Protein AF-A0A7N8XXY4-F1 (afdb_monomer)

InterPro domains:
  IPR023340 UMA domain [PS51497] (99-148)
  IPR023341 MABP domain [PS51498] (1-53)
  IPR040297 Multivesicular body subunit 12B [PTHR31547] (1-148)

Mean predicted aligned error: 22.04 Å

Nearest PDB structures (foldseek):
  3tow-assembly1_A  TM=8.537E-01  e=1.590E-02  Homo sapiens

pLDDT: mean 70.75, std 20.11, range [32.53, 95.62]

Sequence (149 aa):
MRKKRLCVKISSRVAAETAVYDIQIIAKSKYQLVNYTSIGDINNMGLWYRKGDLPQHLLSQKTYSGAKADMPSNTASRKTTCRPDYEQHSSGSHTMTALDDVPFVISEKFYNSPKEMQQVNLMGITIKSLAEIEEEFHYNFSTERSISM

Solvent-accessible surface area (backbone atoms only — not comparable to full-atom values): 10875 Å² total; per-residue (Å²): 134,88,89,82,82,91,83,85,88,86,75,58,76,93,78,42,63,58,45,78,80,46,75,48,80,39,56,68,88,65,83,77,70,85,82,51,47,80,78,48,74,58,95,77,23,35,35,34,36,27,69,47,76,47,90,73,86,75,75,78,77,77,76,81,76,88,73,92,76,91,79,88,86,84,83,89,86,86,80,89,81,77,83,78,82,75,79,76,82,71,88,64,98,68,86,80,56,101,56,83,85,59,91,79,78,84,60,76,90,66,69,63,70,80,70,74,73,78,83,73,82,56,91,85,69,78,89,74,53,72,67,58,50,34,65,76,65,64,61,65,70,60,76,66,56,67,77,71,125

Secondary structure (DSSP, 8-state):
-PPP--------GGG-SEEEEEEEEEEGGG---TT-EEEEEETTEEEEEEEEE--------------------------------------S-----TTTT------GGG-S----------TT-----HHHHHHHHT--THHHHTT--

Organism: NCBI:txid205130

Radius of gyration: 30.09 Å; Cα contacts (8 Å, |Δi|>4): 76; chains: 1; bounding box: 58×59×81 Å

Foldseek 3Di:
DDDDDDDDDDDDLQPDQKDWDDKDKAAPVDPDDDQWDWPQDDPNITIIIHMDGDPHPPPPPPPPPDDDDDDDDDDDDDDDDDDPPPPPPPPDDDDDDPCPPPDDDDDPVPPPPPPPPPPDPPVPDDDDDPVRVCVVVVDDCVVVVVVPD

Structure (mmCIF, N/CA/C/O backbone):
data_AF-A0A7N8XXY4-F1
#
_entry.id   AF-A0A7N8XXY4-F1
#
loop_
_atom_site.group_PDB
_atom_site.id
_atom_site.type_symbol
_atom_site.label_atom_id
_atom_site.label_alt_id
_atom_site.label_comp_id
_atom_site.label_asym_id
_atom_site.label_entity_id
_atom_site.label_seq_id
_atom_site.pdbx_PDB_ins_code
_atom_site.Cartn_x
_atom_site.Cartn_y
_atom_site.Cartn_z
_atom_site.occupancy
_atom_site.B_iso_or_equiv
_atom_site.auth_seq_id
_atom_site.auth_comp_id
_atom_site.auth_asym_id
_atom_site.auth_atom_id
_atom_site.pdbx_PDB_model_num
ATOM 1 N N . MET A 1 1 ? 0.444 -2.893 31.752 1.00 67.81 1 MET A N 1
ATOM 2 C CA . MET A 1 1 ? 0.370 -3.003 30.274 1.00 67.81 1 MET A CA 1
ATOM 3 C C . MET A 1 1 ? 1.718 -2.606 29.681 1.00 67.81 1 MET A C 1
ATOM 5 O O 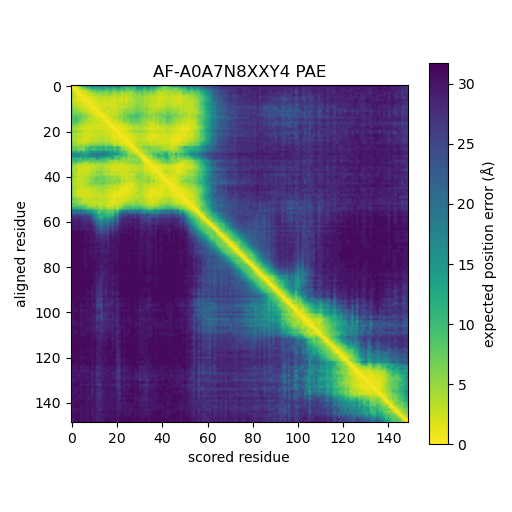. MET A 1 1 ? 2.156 -1.489 29.930 1.00 67.81 1 MET A O 1
ATOM 9 N N . ARG A 1 2 ? 2.408 -3.492 28.950 1.00 79.56 2 ARG A N 1
ATOM 10 C CA . ARG A 1 2 ? 3.648 -3.117 28.242 1.00 79.56 2 ARG A CA 1
ATOM 11 C C . ARG A 1 2 ? 3.274 -2.425 26.930 1.00 79.56 2 ARG A C 1
ATOM 13 O O . ARG A 1 2 ? 2.546 -3.005 26.130 1.00 79.56 2 ARG A O 1
ATOM 20 N N . LYS A 1 3 ? 3.742 -1.192 26.719 1.00 86.38 3 LYS A N 1
ATOM 21 C CA . LYS A 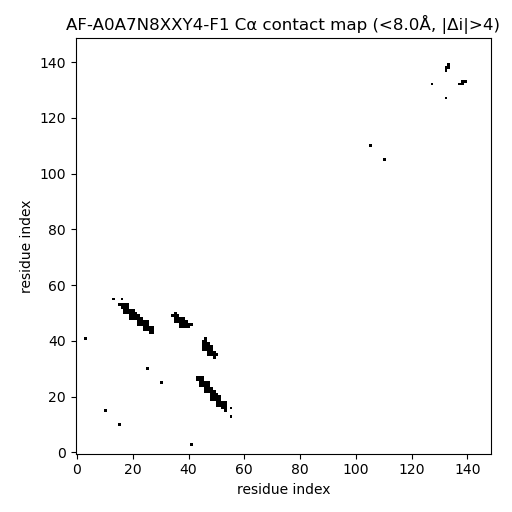1 3 ? 3.533 -0.472 25.455 1.00 86.38 3 LYS A CA 1
ATOM 22 C C . LYS A 1 3 ? 4.404 -1.119 24.373 1.00 86.38 3 LYS A C 1
ATOM 24 O O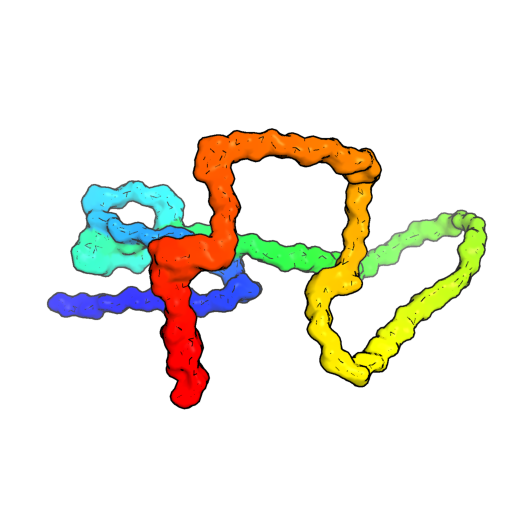 . LYS A 1 3 ? 5.612 -1.237 24.555 1.00 86.38 3 LYS A O 1
ATOM 29 N N . LYS A 1 4 ? 3.788 -1.550 23.272 1.00 88.50 4 LYS A N 1
ATOM 30 C CA . LYS A 1 4 ? 4.473 -2.043 22.068 1.00 88.50 4 LYS A CA 1
ATOM 31 C C . LYS A 1 4 ? 4.546 -0.912 21.034 1.00 88.50 4 LYS A C 1
ATOM 33 O O . LYS A 1 4 ? 3.698 -0.022 21.042 1.00 88.50 4 LYS A O 1
ATOM 38 N N . ARG A 1 5 ? 5.547 -0.945 20.154 1.00 90.25 5 ARG A N 1
ATOM 39 C CA . ARG A 1 5 ? 5.689 -0.027 19.012 1.00 90.25 5 ARG A CA 1
ATOM 40 C C . ARG A 1 5 ? 5.746 -0.844 17.727 1.00 90.25 5 ARG A C 1
ATOM 42 O O . ARG A 1 5 ? 6.388 -1.891 17.714 1.00 90.25 5 ARG A O 1
ATOM 49 N N . LEU A 1 6 ? 5.081 -0.369 16.677 1.00 91.75 6 LEU A N 1
ATOM 50 C CA . LEU A 1 6 ? 5.242 -0.905 15.329 1.00 91.75 6 LEU A CA 1
ATOM 51 C C . LEU A 1 6 ? 6.401 -0.166 14.661 1.00 91.75 6 LEU A C 1
ATOM 53 O O . LEU A 1 6 ? 6.398 1.063 14.612 1.00 91.75 6 LEU A O 1
ATOM 57 N N . CYS A 1 7 ? 7.382 -0.914 14.168 1.00 93.25 7 CYS A N 1
ATOM 58 C CA . CYS A 1 7 ? 8.524 -0.365 13.449 1.00 93.25 7 CYS A CA 1
ATOM 59 C C . CYS A 1 7 ? 8.416 -0.734 11.970 1.00 93.25 7 CYS A C 1
ATOM 61 O O . CYS A 1 7 ? 8.028 -1.853 11.637 1.00 93.25 7 CYS A O 1
ATOM 63 N N . VAL A 1 8 ? 8.792 0.196 11.096 1.00 94.50 8 VAL A N 1
ATOM 64 C CA . VAL A 1 8 ? 8.808 -0.001 9.644 1.00 94.50 8 VAL A CA 1
ATOM 65 C C . VAL A 1 8 ? 10.235 0.114 9.122 1.00 94.50 8 VAL A C 1
ATOM 67 O O . VAL A 1 8 ? 11.020 0.922 9.617 1.00 94.50 8 VAL A O 1
ATOM 70 N N . LYS A 1 9 ? 10.573 -0.701 8.121 1.00 93.38 9 LYS A N 1
ATOM 71 C CA . LYS A 1 9 ? 11.838 -0.613 7.387 1.00 93.38 9 LYS A CA 1
ATOM 72 C C . LYS A 1 9 ? 11.534 -0.151 5.968 1.00 93.38 9 LYS A C 1
ATOM 74 O O . LYS A 1 9 ? 10.839 -0.848 5.237 1.00 93.38 9 LYS A O 1
ATOM 79 N N . ILE A 1 10 ? 12.071 1.005 5.593 1.00 94.06 10 ILE A N 1
ATOM 80 C CA . ILE A 1 10 ? 11.993 1.530 4.227 1.00 94.06 10 ILE A CA 1
ATOM 81 C C . ILE A 1 10 ? 13.277 1.132 3.494 1.00 94.06 10 ILE A C 1
ATOM 83 O O . ILE A 1 10 ? 14.355 1.064 4.085 1.00 94.06 10 ILE A O 1
ATOM 87 N N . SER A 1 11 ? 13.172 0.801 2.214 1.00 92.06 11 SER A N 1
ATOM 88 C CA . SER A 1 11 ? 14.313 0.473 1.356 1.00 92.06 11 SER A CA 1
ATOM 89 C C . SER A 1 11 ? 14.070 1.046 -0.038 1.00 92.06 11 SER A C 1
ATOM 91 O O . SER A 1 11 ? 12.920 1.195 -0.448 1.00 92.06 11 SER A O 1
ATOM 93 N N . SER A 1 12 ? 15.141 1.410 -0.749 1.00 90.81 12 SER A N 1
ATOM 94 C CA . SER A 1 12 ? 15.031 1.911 -2.125 1.00 90.81 12 SER A CA 1
ATOM 95 C C . SER A 1 12 ? 14.421 0.847 -3.036 1.00 90.81 12 SER A C 1
ATOM 97 O O . SER A 1 12 ? 14.749 -0.334 -2.912 1.00 90.81 12 SER A O 1
ATOM 99 N N . ARG A 1 13 ? 13.589 1.271 -3.995 1.00 85.50 13 ARG A N 1
ATOM 100 C CA . ARG A 1 13 ? 12.933 0.373 -4.958 1.00 85.50 13 ARG A CA 1
ATOM 101 C C . ARG A 1 13 ? 13.930 -0.457 -5.764 1.00 85.50 13 ARG A C 1
ATOM 103 O O . ARG A 1 13 ? 13.652 -1.606 -6.064 1.00 85.50 13 ARG A O 1
ATOM 110 N N . VAL A 1 14 ? 15.087 0.114 -6.096 1.00 85.75 14 VAL A N 1
ATOM 111 C CA . VAL A 1 14 ? 16.115 -0.562 -6.907 1.00 85.75 14 VAL A CA 1
ATOM 112 C C . VAL A 1 14 ? 16.806 -1.689 -6.126 1.00 85.75 14 VAL A C 1
ATOM 114 O O . VAL A 1 14 ? 17.306 -2.636 -6.721 1.00 85.75 14 VAL A O 1
ATOM 117 N N . ALA A 1 15 ? 16.810 -1.608 -4.793 1.00 87.00 15 ALA A N 1
ATOM 118 C CA . ALA A 1 15 ? 17.490 -2.552 -3.907 1.00 87.00 15 ALA A CA 1
ATOM 119 C C . ALA A 1 15 ? 16.552 -3.601 -3.280 1.00 87.00 15 ALA A C 1
ATOM 121 O O . ALA A 1 15 ? 17.022 -4.502 -2.588 1.00 87.00 15 ALA A O 1
ATOM 122 N N . ALA A 1 16 ? 15.236 -3.469 -3.460 1.00 89.38 16 ALA A N 1
ATOM 123 C CA . ALA A 1 16 ? 14.245 -4.349 -2.856 1.00 89.38 16 ALA A CA 1
ATOM 124 C C . ALA A 1 16 ? 13.742 -5.381 -3.875 1.00 89.38 16 ALA A C 1
ATOM 126 O O . ALA A 1 16 ? 13.204 -5.018 -4.914 1.00 89.38 16 ALA A O 1
ATOM 127 N N . GLU A 1 17 ? 13.886 -6.665 -3.549 1.00 90.25 17 GLU A N 1
ATOM 128 C CA . GLU A 1 17 ? 13.324 -7.782 -4.327 1.00 90.25 17 GLU A CA 1
ATOM 129 C C . GLU A 1 17 ? 11.827 -7.971 -4.039 1.00 90.25 17 GLU A C 1
ATOM 131 O O . GLU A 1 17 ? 11.042 -8.291 -4.924 1.00 90.25 17 GLU A O 1
ATOM 136 N N . THR A 1 18 ? 11.407 -7.709 -2.796 1.00 93.12 18 THR A N 1
ATOM 137 C CA . THR A 1 18 ? 10.013 -7.856 -2.359 1.00 93.12 18 THR A CA 1
ATOM 138 C C . THR A 1 18 ? 9.530 -6.621 -1.608 1.00 93.12 18 THR A C 1
ATOM 140 O O . THR A 1 18 ? 10.312 -5.938 -0.940 1.00 93.12 18 THR A O 1
ATOM 143 N N . ALA A 1 19 ? 8.229 -6.345 -1.687 1.00 94.50 19 ALA A N 1
ATOM 144 C CA . ALA A 1 19 ? 7.568 -5.275 -0.945 1.00 94.50 19 ALA A CA 1
ATOM 145 C C . ALA A 1 19 ? 6.301 -5.769 -0.249 1.00 94.50 19 ALA A C 1
ATOM 147 O O . ALA A 1 19 ? 5.696 -6.765 -0.646 1.00 94.50 19 ALA A O 1
ATOM 148 N N . VAL A 1 20 ? 5.901 -5.052 0.801 1.00 95.62 20 VAL A N 1
ATOM 149 C CA . VAL A 1 20 ? 4.603 -5.233 1.456 1.00 95.62 20 VAL A CA 1
ATOM 150 C C . VAL A 1 20 ? 3.546 -4.494 0.639 1.00 95.62 20 VAL A C 1
ATOM 152 O O . VAL A 1 20 ? 3.693 -3.298 0.401 1.00 95.62 20 VAL A O 1
ATOM 155 N N . TYR A 1 21 ? 2.492 -5.199 0.229 1.00 93.81 21 TYR A N 1
ATOM 156 C CA . TYR A 1 21 ? 1.404 -4.645 -0.587 1.00 93.81 21 TYR A CA 1
ATOM 157 C C . TYR A 1 21 ? 0.094 -4.488 0.178 1.00 93.81 21 TYR A C 1
ATOM 159 O O . TYR A 1 21 ? -0.754 -3.704 -0.232 1.00 93.81 21 TYR A O 1
ATOM 167 N N . ASP A 1 22 ? -0.081 -5.231 1.272 1.00 95.12 22 ASP A N 1
ATOM 168 C CA . ASP A 1 22 ? -1.273 -5.128 2.108 1.00 95.12 22 ASP A CA 1
ATOM 169 C C . ASP A 1 22 ? -0.956 -5.436 3.574 1.00 95.12 22 ASP A C 1
ATOM 171 O O . ASP A 1 22 ? -0.095 -6.271 3.874 1.00 95.12 22 ASP A O 1
ATOM 175 N N . ILE A 1 23 ? -1.662 -4.765 4.483 1.00 95.06 23 ILE A N 1
ATOM 176 C CA . ILE A 1 23 ? -1.567 -4.937 5.933 1.00 95.06 23 ILE A CA 1
ATOM 177 C C . ILE A 1 23 ? -2.982 -5.005 6.497 1.00 95.06 23 ILE A C 1
ATOM 179 O O . ILE A 1 23 ? -3.790 -4.105 6.290 1.00 95.06 23 ILE A O 1
ATOM 183 N N . GLN A 1 24 ? -3.261 -6.049 7.273 1.00 93.44 24 GLN A N 1
ATOM 184 C CA . GLN A 1 24 ? -4.572 -6.274 7.867 1.00 93.44 24 GLN A CA 1
ATOM 185 C C . GLN A 1 24 ? -4.497 -6.390 9.385 1.00 93.44 24 GLN A C 1
ATOM 187 O O . GLN A 1 24 ? -3.587 -7.006 9.945 1.00 93.44 24 GLN A O 1
ATOM 192 N N . ILE A 1 25 ? -5.497 -5.808 10.050 1.00 93.69 25 ILE A N 1
ATOM 193 C CA . ILE A 1 25 ? -5.686 -5.877 11.499 1.00 93.69 25 ILE A CA 1
ATOM 194 C C . ILE A 1 25 ? -6.988 -6.625 11.757 1.00 93.69 25 ILE A C 1
ATOM 196 O O . ILE A 1 25 ? -8.064 -6.146 11.407 1.00 93.69 25 ILE A O 1
ATOM 200 N N . ILE A 1 26 ? -6.902 -7.806 12.364 1.00 91.25 26 ILE A N 1
ATOM 201 C CA . ILE A 1 26 ? -8.058 -8.690 12.546 1.00 91.25 26 ILE A CA 1
ATOM 202 C C . ILE A 1 26 ? -8.178 -9.099 14.010 1.00 91.25 26 ILE A C 1
ATOM 204 O O . ILE A 1 26 ? -7.185 -9.329 14.700 1.00 91.25 26 ILE A O 1
ATOM 208 N N . ALA A 1 27 ? -9.410 -9.205 14.504 1.00 91.25 27 ALA A N 1
ATOM 209 C CA . ALA A 1 27 ? -9.667 -9.796 15.811 1.00 91.25 27 ALA A CA 1
ATOM 210 C C . ALA A 1 27 ? -9.132 -11.239 15.865 1.00 91.25 27 ALA A C 1
ATOM 212 O O . ALA A 1 27 ? -9.344 -12.020 14.939 1.00 91.25 27 ALA A O 1
ATOM 213 N N . LYS A 1 28 ? -8.495 -11.629 16.976 1.00 81.94 28 LYS A N 1
ATOM 214 C CA . LYS A 1 28 ? -7.922 -12.981 17.145 1.00 81.94 28 LYS A CA 1
ATOM 215 C C . LYS A 1 28 ? -8.943 -14.118 16.986 1.00 81.94 28 LYS A C 1
ATOM 217 O O . LYS A 1 28 ? -8.563 -15.256 16.766 1.00 81.94 28 LYS A O 1
ATOM 222 N N . SER A 1 29 ? -10.239 -13.834 17.079 1.00 82.25 29 SER A N 1
ATOM 223 C CA . SER A 1 29 ? -11.296 -14.821 16.847 1.00 82.25 29 SER A CA 1
ATOM 224 C C . SER A 1 29 ? -11.522 -15.172 15.369 1.00 82.25 29 SER A C 1
ATOM 226 O O . SER A 1 29 ? -12.198 -16.155 15.093 1.00 82.25 29 SER A O 1
ATOM 228 N N . LYS A 1 30 ? -10.979 -14.400 14.415 1.00 78.12 30 LYS A N 1
ATOM 229 C CA . LYS A 1 30 ? -11.223 -14.550 12.967 1.00 78.12 30 LYS A CA 1
ATOM 230 C C . LYS A 1 30 ? -9.942 -14.864 12.180 1.00 78.12 30 LYS A C 1
ATOM 232 O O . LYS A 1 30 ? -9.684 -14.257 11.143 1.00 78.12 30 LYS A O 1
ATOM 237 N N . TYR A 1 31 ? -9.108 -15.782 12.673 1.00 69.25 31 TYR A N 1
ATOM 238 C CA . TYR A 1 31 ? -7.876 -16.187 11.983 1.00 69.25 31 TYR A CA 1
ATOM 239 C C . TYR A 1 31 ? -8.169 -17.032 10.737 1.00 69.25 31 TYR A C 1
ATOM 241 O O . TYR A 1 31 ? -8.132 -18.258 10.780 1.00 69.25 31 TYR A O 1
ATOM 249 N N . GLN A 1 32 ? -8.440 -16.376 9.611 1.00 66.56 32 GLN A N 1
ATOM 250 C CA . GLN A 1 32 ? -8.513 -17.043 8.316 1.00 66.56 32 GLN A CA 1
ATOM 251 C C . GLN A 1 32 ? -7.998 -16.111 7.220 1.00 66.56 32 GLN A C 1
ATOM 253 O O . GLN A 1 32 ? -8.754 -15.534 6.447 1.00 66.56 32 GLN A O 1
ATOM 258 N N . LEU A 1 33 ? -6.677 -15.929 7.191 1.00 78.00 33 LEU A N 1
ATOM 259 C CA . LEU A 1 33 ? -6.000 -15.193 6.131 1.00 78.00 33 LEU A CA 1
ATOM 260 C C . LEU A 1 33 ? -5.079 -16.126 5.359 1.00 78.00 33 LEU A C 1
ATOM 262 O O . LEU A 1 33 ? -4.089 -16.624 5.889 1.00 78.00 33 LEU A O 1
ATOM 266 N N . VAL A 1 34 ? -5.412 -16.342 4.090 1.00 82.88 34 VAL A N 1
ATOM 267 C CA . VAL A 1 34 ? -4.567 -17.073 3.145 1.00 82.88 34 VAL A CA 1
ATOM 268 C C . VAL A 1 34 ? -3.598 -16.075 2.505 1.00 82.88 34 VAL A C 1
ATOM 270 O O . VAL A 1 34 ? -4.001 -14.978 2.106 1.00 82.88 34 VAL A O 1
ATOM 273 N N . ASN A 1 35 ? -2.320 -16.442 2.403 1.00 90.06 35 ASN A N 1
ATOM 274 C CA . ASN A 1 35 ? -1.247 -15.603 1.845 1.00 90.06 35 ASN A CA 1
ATOM 275 C C . ASN A 1 35 ? -0.932 -14.335 2.664 1.00 90.06 35 ASN A C 1
ATOM 277 O O . ASN A 1 35 ? -0.610 -13.292 2.091 1.00 90.06 35 ASN A O 1
ATOM 281 N N . TYR A 1 36 ? -1.033 -14.415 3.994 1.00 93.88 36 TYR A N 1
ATOM 282 C CA . TYR A 1 36 ? -0.546 -13.380 4.909 1.00 93.88 36 TYR A CA 1
ATOM 283 C C . TYR A 1 36 ? 0.418 -13.970 5.936 1.00 93.88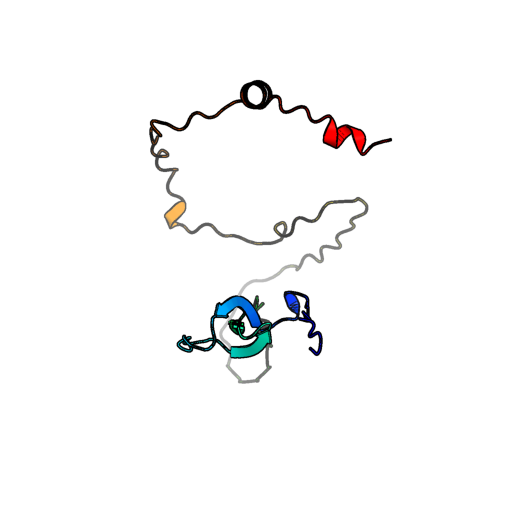 36 TYR A C 1
ATOM 285 O O . TYR A 1 36 ? 0.260 -15.101 6.390 1.00 93.88 36 TYR A O 1
ATOM 293 N N . THR A 1 37 ? 1.379 -13.154 6.351 1.00 93.62 37 THR A N 1
ATOM 294 C CA . THR A 1 37 ? 2.364 -13.466 7.384 1.00 93.62 37 THR A CA 1
ATOM 295 C C . THR A 1 37 ? 2.031 -12.698 8.662 1.00 93.62 37 THR A C 1
ATOM 297 O O . THR A 1 37 ? 1.752 -11.497 8.617 1.00 93.62 37 THR A O 1
ATOM 300 N N . SER A 1 38 ? 2.070 -13.377 9.811 1.00 91.62 38 SER A N 1
ATOM 301 C CA . SER A 1 38 ? 1.811 -12.764 11.121 1.00 91.62 38 SER A CA 1
ATOM 302 C C . SER A 1 38 ? 2.980 -11.878 11.556 1.00 91.62 38 SER A C 1
ATOM 304 O O . SER A 1 38 ? 4.119 -12.337 11.607 1.00 91.62 38 SER A O 1
ATOM 306 N N . ILE A 1 39 ? 2.690 -10.632 11.936 1.00 93.38 39 ILE A N 1
ATOM 307 C CA . ILE A 1 39 ? 3.650 -9.701 12.562 1.00 93.38 39 ILE A CA 1
ATOM 308 C C . ILE A 1 39 ? 3.616 -9.857 14.086 1.00 93.38 39 ILE A C 1
ATOM 310 O O . ILE A 1 39 ? 4.637 -9.738 14.758 1.00 93.38 39 ILE A O 1
ATOM 314 N N . GLY A 1 40 ? 2.430 -10.116 14.636 1.00 91.69 40 GLY A N 1
ATOM 315 C CA . GLY A 1 40 ? 2.183 -10.188 16.071 1.00 91.69 40 GLY A CA 1
ATOM 316 C C . GLY A 1 40 ? 0.832 -9.584 16.426 1.00 91.69 40 GLY A C 1
ATOM 317 O O . GLY A 1 40 ? -0.077 -9.550 15.601 1.00 91.69 40 GLY A O 1
ATOM 318 N N . ASP A 1 41 ? 0.690 -9.106 17.659 1.00 90.81 41 ASP A N 1
ATOM 319 C CA . ASP A 1 41 ? -0.567 -8.557 18.157 1.00 90.81 41 ASP A CA 1
ATOM 320 C C . ASP A 1 41 ? -0.415 -7.209 18.880 1.00 90.81 41 ASP A C 1
ATOM 322 O O . ASP A 1 41 ? 0.545 -6.975 19.629 1.00 90.81 41 ASP A O 1
ATOM 326 N N . ILE A 1 42 ? -1.413 -6.341 18.689 1.00 89.31 42 ILE A N 1
ATOM 327 C CA . ILE A 1 42 ? -1.578 -5.052 19.368 1.00 89.31 42 ILE A CA 1
ATOM 328 C C . ILE A 1 42 ? -3.019 -4.931 19.873 1.00 89.31 42 ILE A C 1
ATOM 330 O O . ILE A 1 42 ? -3.958 -5.209 19.136 1.00 89.31 42 ILE A O 1
ATOM 334 N N . ASN A 1 43 ? -3.208 -4.569 21.147 1.00 88.38 43 ASN A N 1
ATOM 335 C CA . ASN A 1 43 ? -4.533 -4.453 21.779 1.00 88.38 43 ASN A CA 1
ATOM 336 C C . ASN A 1 43 ? -5.453 -5.673 21.548 1.00 88.38 43 ASN A C 1
ATOM 338 O O . ASN A 1 43 ? -6.632 -5.519 21.248 1.00 88.38 43 ASN A O 1
ATOM 342 N N . ASN A 1 44 ? -4.919 -6.896 21.664 1.00 88.06 44 ASN A N 1
ATOM 343 C CA . ASN A 1 44 ? -5.642 -8.145 21.379 1.00 88.06 44 ASN A CA 1
ATOM 344 C C . ASN A 1 44 ? -6.179 -8.292 19.939 1.00 88.06 44 ASN A C 1
ATOM 346 O O . ASN A 1 44 ? -7.005 -9.167 19.685 1.00 88.06 44 ASN A O 1
ATOM 350 N N . MET A 1 45 ? -5.663 -7.521 18.982 1.00 90.94 45 MET A N 1
ATOM 351 C CA . MET A 1 45 ? -5.881 -7.711 17.547 1.00 90.94 45 MET A CA 1
ATOM 352 C C . MET A 1 45 ? -4.603 -8.244 16.893 1.00 90.94 45 MET A C 1
ATOM 354 O O . MET A 1 45 ? -3.502 -7.811 17.232 1.00 90.94 45 MET A O 1
ATOM 358 N N . GLY A 1 46 ? -4.738 -9.207 15.984 1.00 92.38 46 GLY A N 1
ATOM 359 C CA . GLY A 1 46 ? -3.638 -9.759 15.199 1.00 92.38 46 GLY A CA 1
ATOM 360 C C . GLY A 1 46 ? -3.306 -8.865 14.008 1.00 92.38 46 GLY A C 1
ATOM 361 O O . GLY A 1 46 ? -4.203 -8.437 13.284 1.00 92.38 46 GLY A O 1
ATOM 362 N N . LEU A 1 47 ? -2.018 -8.607 13.813 1.00 94.62 47 LEU A N 1
ATOM 363 C CA . LEU A 1 47 ? -1.474 -7.822 12.717 1.00 94.62 47 LEU A CA 1
ATOM 364 C C . LEU A 1 47 ? -0.828 -8.753 11.688 1.00 94.62 47 LEU A C 1
ATOM 366 O O . LEU A 1 47 ? 0.029 -9.575 12.026 1.00 94.62 47 LEU A O 1
ATOM 370 N N . TRP A 1 48 ? -1.227 -8.592 10.434 1.00 94.25 48 TRP A N 1
ATOM 371 C CA . TRP A 1 48 ? -0.861 -9.453 9.317 1.00 94.25 48 TRP A CA 1
ATOM 372 C C . TRP A 1 48 ? -0.409 -8.613 8.132 1.00 94.25 48 TRP A C 1
ATOM 374 O O . TRP A 1 48 ? -0.913 -7.511 7.936 1.00 94.25 48 TRP A O 1
ATOM 384 N N . TYR A 1 49 ? 0.502 -9.134 7.315 1.00 95.56 49 TYR A N 1
ATOM 385 C CA . TYR A 1 49 ? 0.888 -8.482 6.064 1.00 95.56 49 TYR A CA 1
ATOM 386 C C . TYR A 1 49 ? 1.015 -9.471 4.917 1.00 95.56 49 TYR A C 1
ATOM 388 O O . TYR A 1 49 ? 1.329 -10.643 5.119 1.00 95.56 49 TYR A O 1
ATOM 396 N N . ARG A 1 50 ? 0.820 -8.972 3.702 1.00 95.38 50 ARG A N 1
ATOM 397 C CA . ARG A 1 50 ? 1.129 -9.675 2.464 1.00 95.38 50 ARG A CA 1
ATOM 398 C C . ARG A 1 50 ? 2.303 -8.982 1.794 1.00 95.38 50 ARG A C 1
ATOM 400 O O . ARG A 1 50 ? 2.285 -7.766 1.599 1.00 95.38 50 ARG A O 1
ATOM 407 N N . LYS A 1 51 ? 3.315 -9.768 1.438 1.00 94.00 51 LYS A N 1
ATOM 408 C CA . LYS A 1 51 ? 4.428 -9.326 0.598 1.00 94.00 51 LYS A CA 1
ATOM 409 C C . LYS A 1 51 ? 4.405 -10.057 -0.733 1.00 94.00 51 LYS A C 1
ATOM 411 O O . LYS A 1 51 ? 3.856 -11.153 -0.816 1.00 94.00 51 LYS A O 1
ATOM 416 N N . GLY A 1 52 ? 5.034 -9.478 -1.735 1.00 92.75 52 GLY A N 1
ATOM 417 C CA . GLY A 1 52 ? 5.315 -10.173 -2.981 1.00 92.75 52 GLY A CA 1
ATOM 418 C C . GLY A 1 52 ? 6.467 -9.523 -3.723 1.00 92.75 52 GLY A C 1
ATOM 419 O O . GLY A 1 52 ? 7.004 -8.499 -3.286 1.00 92.75 52 GLY A O 1
ATOM 420 N N . ASP A 1 53 ? 6.810 -10.129 -4.846 1.00 92.56 53 ASP A N 1
ATOM 421 C CA . ASP A 1 53 ? 7.954 -9.724 -5.646 1.00 92.56 53 ASP A CA 1
ATOM 422 C C . ASP A 1 53 ? 7.678 -8.390 -6.329 1.00 92.56 53 ASP A C 1
ATOM 424 O O . ASP A 1 53 ? 6.565 -8.108 -6.786 1.00 92.56 53 ASP A O 1
ATOM 428 N N . LEU A 1 54 ? 8.6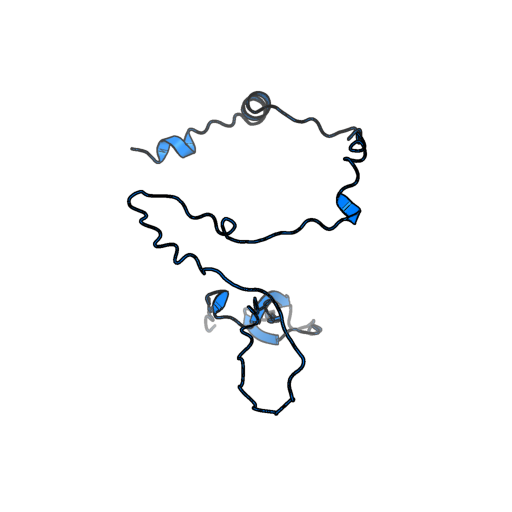90 -7.533 -6.337 1.00 85.94 54 LEU A N 1
ATOM 429 C CA . LEU A 1 54 ? 8.682 -6.312 -7.118 1.00 85.94 54 LEU A CA 1
ATOM 430 C C . LEU A 1 54 ? 9.137 -6.655 -8.540 1.00 85.94 54 LEU A C 1
ATOM 432 O O . LEU A 1 54 ? 10.077 -7.430 -8.703 1.00 85.94 54 LEU A O 1
ATOM 436 N N . PRO A 1 55 ? 8.535 -6.065 -9.587 1.00 80.56 55 PRO A N 1
ATOM 437 C CA . PRO A 1 55 ? 9.042 -6.220 -10.943 1.00 80.56 55 PRO A CA 1
ATOM 438 C C . PRO A 1 55 ? 10.482 -5.697 -11.021 1.00 80.56 55 PRO A C 1
ATOM 440 O O . PRO A 1 55 ? 10.714 -4.482 -11.026 1.00 80.56 55 PRO A O 1
ATOM 443 N N . GLN A 1 56 ? 11.447 -6.618 -11.051 1.00 68.31 56 GLN A N 1
ATOM 444 C CA . GLN A 1 56 ? 12.848 -6.299 -11.272 1.00 68.31 56 GLN A CA 1
ATOM 445 C C . GLN A 1 56 ? 12.978 -5.886 -12.738 1.00 68.31 56 GLN A C 1
ATOM 447 O O . GLN A 1 56 ? 12.682 -6.668 -13.643 1.00 68.31 56 GLN A O 1
ATOM 452 N N . HIS A 1 57 ? 13.396 -4.648 -12.988 1.00 58.56 57 HIS A N 1
ATOM 453 C CA . HIS A 1 57 ? 13.722 -4.199 -14.336 1.00 58.56 57 HIS A CA 1
ATOM 454 C C . HIS A 1 57 ? 15.015 -4.906 -14.768 1.00 58.56 57 HIS A C 1
ATOM 456 O O . HIS A 1 57 ? 16.113 -4.377 -14.601 1.00 58.56 57 HIS A O 1
ATOM 462 N N . LEU A 1 58 ? 14.894 -6.149 -15.240 1.00 52.41 58 LEU A N 1
ATOM 463 C CA . LEU A 1 58 ? 15.985 -6.901 -15.843 1.00 52.41 58 LEU A CA 1
ATOM 464 C C . LEU A 1 58 ? 16.368 -6.199 -17.147 1.00 52.41 58 LEU A C 1
ATOM 466 O O . LEU A 1 58 ? 15.862 -6.514 -18.221 1.00 52.41 58 LEU A O 1
ATOM 470 N N . LEU A 1 59 ? 17.309 -5.260 -17.059 1.00 48.69 59 LEU A N 1
ATOM 471 C CA . LEU A 1 59 ? 18.222 -5.035 -18.167 1.00 48.69 59 LEU A CA 1
ATOM 472 C C . LEU A 1 59 ? 18.972 -6.353 -18.341 1.00 48.69 59 LEU A C 1
ATOM 474 O O . LEU A 1 59 ? 19.840 -6.696 -17.541 1.00 48.69 59 LEU A O 1
ATOM 478 N N . SER A 1 60 ? 18.563 -7.130 -19.341 1.00 44.66 60 SER A N 1
ATOM 479 C CA . SER A 1 60 ? 19.244 -8.346 -19.765 1.00 44.66 60 SER A CA 1
ATOM 480 C C . SER A 1 60 ? 20.655 -7.970 -20.229 1.00 44.66 60 SER A C 1
ATOM 482 O O . SER A 1 60 ? 20.905 -7.725 -21.407 1.00 44.66 60 SER A O 1
ATOM 484 N N . GLN A 1 61 ? 21.595 -7.860 -19.289 1.00 43.25 61 GLN A N 1
ATOM 485 C CA . GLN A 1 61 ? 23.017 -7.869 -19.586 1.00 43.25 61 GLN A CA 1
ATOM 486 C C . GLN A 1 61 ? 23.344 -9.279 -20.064 1.00 43.25 61 GLN A C 1
ATOM 488 O O . GLN A 1 61 ? 23.596 -10.197 -19.287 1.00 43.25 61 GLN A O 1
ATOM 493 N N . LYS A 1 62 ? 23.282 -9.459 -21.382 1.00 36.72 62 LYS A N 1
ATOM 494 C CA . LYS A 1 62 ? 23.811 -10.631 -22.061 1.00 36.72 62 LYS A CA 1
ATOM 495 C C . LYS A 1 62 ? 25.327 -10.646 -21.854 1.00 36.72 62 LYS A C 1
ATOM 497 O O . LYS A 1 62 ? 26.076 -10.036 -22.612 1.00 36.72 62 LYS A O 1
ATOM 502 N N . THR A 1 63 ? 25.768 -11.328 -20.803 1.00 32.72 63 THR A N 1
ATOM 503 C CA . THR A 1 63 ? 27.153 -11.763 -20.619 1.00 32.72 63 THR A CA 1
ATOM 504 C C . THR A 1 63 ? 27.520 -12.641 -21.811 1.00 32.72 63 THR A C 1
ATOM 506 O O . THR A 1 63 ? 27.045 -13.768 -21.932 1.00 32.72 63 THR A O 1
ATOM 509 N N . TYR A 1 64 ? 28.330 -12.118 -22.730 1.00 36.34 64 TYR A N 1
ATOM 510 C CA . TYR A 1 64 ? 28.948 -12.916 -23.783 1.00 36.34 64 TYR A CA 1
ATOM 511 C C . TYR A 1 64 ? 30.042 -13.777 -23.143 1.00 36.34 64 TYR A C 1
ATOM 513 O O . TYR A 1 64 ? 31.197 -13.367 -23.047 1.00 36.34 64 TYR A O 1
ATOM 521 N N . SER A 1 65 ? 29.678 -14.969 -22.669 1.00 37.00 65 SER A N 1
ATOM 522 C CA . SER A 1 65 ? 30.653 -16.024 -22.420 1.00 37.00 65 SER A CA 1
ATOM 523 C C . SER A 1 65 ? 31.194 -16.488 -23.772 1.00 37.00 65 SER A C 1
ATOM 525 O O . SER A 1 65 ? 30.491 -17.075 -24.594 1.00 37.00 65 SER A O 1
ATOM 527 N N . GLY A 1 66 ? 32.457 -16.154 -24.029 1.00 43.25 66 GLY A N 1
ATOM 528 C CA . GLY A 1 66 ? 33.196 -16.654 -25.176 1.00 43.25 66 GLY A CA 1
ATOM 529 C C . GLY A 1 66 ? 33.366 -18.166 -25.070 1.00 43.25 66 GLY A C 1
ATOM 530 O O . GLY A 1 66 ? 34.071 -18.654 -24.193 1.00 43.25 66 GLY A O 1
ATOM 531 N N . ALA A 1 67 ? 32.748 -18.894 -25.994 1.00 32.91 67 ALA A N 1
ATOM 532 C CA . ALA A 1 67 ? 33.081 -20.276 -26.294 1.00 32.91 67 ALA A CA 1
ATOM 533 C C . ALA A 1 67 ? 33.440 -20.347 -27.781 1.00 32.91 67 ALA A C 1
ATOM 535 O O . ALA A 1 67 ? 32.622 -20.067 -28.655 1.00 32.91 67 ALA A O 1
ATOM 536 N N . LYS A 1 68 ? 34.712 -20.652 -28.042 1.00 41.59 68 LYS A N 1
ATOM 537 C CA . LYS A 1 68 ? 35.251 -20.957 -29.366 1.00 41.59 68 LYS A CA 1
ATOM 538 C C . LYS A 1 68 ? 34.569 -22.215 -29.911 1.00 41.59 68 LYS A C 1
ATOM 540 O O . LYS A 1 68 ? 34.584 -23.239 -29.236 1.00 41.59 68 LYS A O 1
ATOM 545 N N . ALA A 1 69 ? 34.045 -22.148 -31.130 1.00 35.16 69 ALA A N 1
ATOM 546 C CA . ALA A 1 69 ? 33.781 -23.317 -31.961 1.00 35.16 69 ALA A CA 1
ATOM 547 C C . ALA A 1 69 ? 33.959 -22.918 -33.431 1.00 35.16 69 ALA A C 1
ATOM 549 O O . ALA A 1 69 ? 33.382 -21.933 -33.894 1.00 35.16 69 ALA A O 1
ATOM 550 N N . ASP A 1 70 ? 34.834 -23.651 -34.109 1.00 36.28 70 ASP A N 1
ATOM 551 C CA . ASP A 1 70 ? 35.287 -23.438 -35.477 1.00 36.28 70 ASP A CA 1
ATOM 552 C C . ASP A 1 70 ? 34.160 -23.602 -36.511 1.00 36.28 70 ASP A C 1
ATOM 554 O O . ASP A 1 70 ? 33.358 -24.531 -36.435 1.00 36.28 70 ASP A O 1
ATOM 558 N N . MET A 1 71 ? 34.137 -22.732 -37.526 1.00 35.88 71 MET A N 1
ATOM 559 C CA . MET A 1 71 ? 33.365 -22.920 -38.760 1.00 35.88 71 MET A CA 1
ATOM 560 C C . MET A 1 71 ? 34.208 -22.440 -39.951 1.00 35.88 71 MET A C 1
ATOM 562 O O . MET A 1 71 ? 34.750 -21.331 -39.882 1.00 35.88 71 MET A O 1
ATOM 566 N N . PRO A 1 72 ? 34.323 -23.208 -41.053 1.00 40.19 72 PRO A N 1
ATOM 567 C CA . PRO A 1 72 ? 35.033 -22.749 -42.230 1.00 40.19 72 PRO A CA 1
ATOM 568 C C . PRO A 1 72 ? 34.171 -21.816 -43.094 1.00 40.19 72 PRO A C 1
ATOM 570 O O . PRO A 1 72 ? 32.985 -22.020 -43.339 1.00 40.19 72 PRO A O 1
ATOM 573 N N . SER A 1 73 ? 34.873 -20.779 -43.535 1.00 38.97 73 SER A N 1
ATOM 574 C CA . SER A 1 73 ? 34.634 -19.768 -44.564 1.00 38.97 73 SER A CA 1
ATOM 575 C C . SER A 1 73 ? 33.663 -20.085 -45.709 1.00 38.97 73 SER A C 1
ATOM 577 O O . SER A 1 73 ? 33.848 -21.071 -46.417 1.00 38.97 73 SER A O 1
ATOM 579 N N . ASN A 1 74 ? 32.796 -19.110 -46.023 1.00 34.91 74 ASN A N 1
ATOM 580 C CA . ASN A 1 74 ? 32.363 -18.830 -47.396 1.00 34.91 74 ASN A CA 1
ATOM 581 C C . ASN A 1 74 ? 32.258 -17.311 -47.678 1.00 34.91 74 ASN A C 1
ATOM 583 O O . ASN A 1 74 ? 31.393 -16.607 -47.172 1.00 34.91 74 ASN A O 1
ATOM 587 N N . THR A 1 75 ? 33.234 -16.845 -48.465 1.00 32.53 75 THR A N 1
ATOM 588 C CA . THR A 1 75 ? 33.182 -15.872 -49.577 1.00 32.53 75 THR A CA 1
ATOM 589 C C . THR A 1 75 ? 32.337 -14.582 -49.488 1.00 32.53 75 THR A C 1
ATOM 591 O O . THR A 1 75 ? 31.151 -14.570 -49.791 1.00 32.53 75 THR A O 1
ATOM 594 N N . ALA A 1 76 ? 33.062 -13.478 -49.247 1.00 34.34 76 ALA A N 1
ATOM 595 C CA . ALA A 1 76 ? 33.124 -12.218 -50.016 1.00 34.34 76 ALA A CA 1
ATOM 596 C C . ALA A 1 76 ? 31.836 -11.423 -50.359 1.00 34.34 76 ALA A C 1
ATOM 598 O O . ALA A 1 76 ? 31.087 -11.803 -51.248 1.00 34.34 76 ALA A O 1
ATOM 599 N N . SER A 1 77 ? 31.726 -10.169 -49.877 1.00 33.38 77 SER A N 1
ATOM 600 C CA . SER A 1 77 ? 32.211 -8.965 -50.601 1.00 33.38 77 SER A CA 1
ATOM 601 C C . SER A 1 77 ? 31.612 -7.636 -50.075 1.00 33.38 77 SER A C 1
ATOM 603 O O . SER A 1 77 ? 30.405 -7.527 -49.903 1.00 33.38 77 SER A O 1
ATOM 605 N N . ARG A 1 78 ? 32.486 -6.611 -49.970 1.00 38.53 78 ARG A N 1
ATOM 606 C CA . ARG A 1 78 ? 32.274 -5.137 -49.830 1.00 38.53 78 ARG A CA 1
ATOM 607 C C . ARG A 1 78 ? 31.998 -4.590 -48.415 1.00 38.53 78 ARG A C 1
ATOM 609 O O .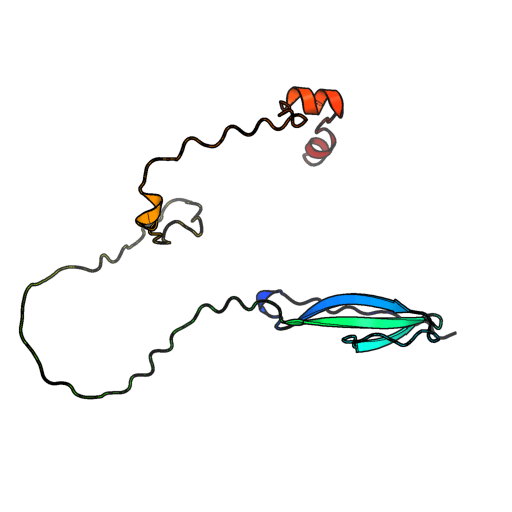 ARG A 1 78 ? 30.894 -4.676 -47.910 1.00 38.53 78 ARG A O 1
ATOM 616 N N . LYS A 1 79 ? 33.035 -4.174 -47.671 1.00 37.72 79 LYS A N 1
ATOM 617 C CA . LYS A 1 79 ? 33.835 -2.914 -47.721 1.00 37.72 79 LYS A CA 1
ATOM 618 C C . LYS A 1 79 ? 33.174 -1.738 -46.970 1.00 37.72 79 LYS A C 1
ATOM 620 O O . LYS A 1 79 ? 32.263 -1.133 -47.509 1.00 37.72 79 LYS A O 1
ATOM 625 N N . THR A 1 80 ? 33.753 -1.445 -45.788 1.00 34.09 80 THR A N 1
ATOM 626 C CA . THR A 1 80 ? 34.128 -0.119 -45.219 1.00 34.09 80 THR A CA 1
ATOM 627 C C . THR A 1 80 ? 33.025 0.952 -45.133 1.00 34.09 80 THR A C 1
ATOM 629 O O . THR A 1 80 ? 32.433 1.282 -46.143 1.00 34.09 80 THR A O 1
ATOM 632 N N . THR A 1 81 ? 32.711 1.569 -43.989 1.00 34.66 81 THR A N 1
ATOM 633 C CA . THR A 1 81 ? 33.600 2.420 -43.173 1.00 34.66 81 THR A CA 1
ATOM 634 C C . THR A 1 81 ? 32.898 2.857 -41.876 1.00 34.66 81 THR A C 1
ATOM 636 O O . THR A 1 81 ? 31.701 3.112 -41.879 1.00 34.66 81 THR A O 1
ATOM 639 N N . CYS A 1 82 ? 33.713 3.039 -40.834 1.00 34.09 82 CYS A N 1
ATOM 640 C CA . CYS A 1 82 ? 33.578 4.012 -39.744 1.00 34.09 82 CYS A CA 1
ATOM 641 C C . CYS A 1 82 ? 32.376 3.904 -38.791 1.00 34.09 82 CYS A C 1
ATOM 643 O O . CYS A 1 82 ? 31.294 4.428 -39.037 1.00 34.09 82 CYS A O 1
ATOM 645 N N . ARG A 1 83 ? 32.668 3.375 -37.593 1.00 48.31 83 ARG A N 1
ATOM 646 C CA . ARG A 1 83 ? 32.171 3.985 -36.352 1.00 48.31 83 ARG A CA 1
ATOM 647 C C . ARG A 1 83 ? 32.412 5.499 -36.425 1.00 48.31 83 ARG A C 1
ATOM 649 O O . ARG A 1 83 ? 33.558 5.880 -36.668 1.00 48.31 83 ARG A O 1
ATOM 656 N N . PRO A 1 84 ? 31.419 6.354 -36.181 1.00 42.66 84 PRO A N 1
ATOM 657 C CA . PRO A 1 84 ? 31.712 7.657 -35.633 1.00 42.66 84 PRO A CA 1
ATOM 658 C C . PRO A 1 84 ? 31.910 7.477 -34.122 1.00 42.66 84 PRO A C 1
ATOM 660 O O . PRO A 1 84 ? 30.974 7.131 -33.401 1.00 42.66 84 PRO A O 1
ATOM 663 N N . ASP A 1 85 ? 33.146 7.666 -33.656 1.00 44.97 85 ASP A N 1
ATOM 664 C CA . ASP A 1 85 ? 33.353 8.226 -32.321 1.00 44.97 85 ASP A CA 1
ATOM 665 C C . ASP A 1 85 ? 32.653 9.586 -32.338 1.00 44.97 85 ASP A C 1
ATOM 667 O O . ASP A 1 85 ? 33.132 10.535 -32.960 1.00 44.97 85 ASP A O 1
ATOM 671 N N . TYR A 1 86 ? 31.475 9.675 -31.728 1.00 47.69 86 TYR A N 1
ATOM 672 C CA . TYR A 1 86 ? 30.926 10.971 -31.366 1.00 47.69 86 TYR A CA 1
ATOM 673 C C . TYR A 1 86 ? 31.598 11.380 -30.057 1.00 47.69 86 TYR A C 1
ATOM 675 O O . TYR A 1 86 ? 31.112 11.098 -28.965 1.00 47.69 86 TYR A O 1
ATOM 683 N N . GLU A 1 87 ? 32.747 12.046 -30.185 1.00 47.91 87 GLU A N 1
ATOM 684 C CA . GLU A 1 87 ? 33.192 13.040 -29.209 1.00 47.91 87 GLU A CA 1
ATOM 685 C C . GLU A 1 87 ? 32.073 14.083 -29.105 1.00 47.91 87 GLU A C 1
ATOM 687 O O . GLU A 1 87 ? 31.993 15.037 -29.884 1.00 47.91 87 GLU A O 1
ATOM 692 N N . GLN A 1 88 ? 31.136 13.870 -28.183 1.00 50.56 88 GLN A N 1
ATOM 693 C CA . GLN A 1 88 ? 30.136 14.873 -27.867 1.00 50.56 88 GLN A CA 1
ATOM 694 C C . GLN A 1 88 ? 30.827 15.964 -27.051 1.00 50.56 88 GLN A C 1
ATOM 696 O O . GLN A 1 88 ? 30.828 15.958 -25.820 1.00 50.56 88 GLN A O 1
ATOM 701 N N . HIS A 1 89 ? 31.437 16.914 -27.760 1.00 53.50 89 HIS A N 1
ATOM 702 C CA . HIS A 1 89 ? 31.827 18.213 -27.227 1.00 53.50 89 HIS A CA 1
ATOM 703 C C . HIS A 1 89 ? 30.568 18.956 -26.750 1.00 53.50 89 HIS A C 1
ATOM 705 O O . HIS A 1 89 ? 30.051 19.834 -27.433 1.00 53.50 89 HIS A O 1
ATOM 711 N N . SER A 1 90 ? 30.042 18.605 -25.576 1.00 47.34 90 SER A N 1
ATOM 712 C CA . SER A 1 90 ? 28.901 19.298 -24.973 1.00 47.34 90 SER A CA 1
ATOM 713 C C . SER A 1 90 ? 29.401 20.432 -24.085 1.00 47.34 90 SER A C 1
ATOM 715 O O . SER A 1 90 ? 29.297 20.396 -22.861 1.00 47.34 90 SER A O 1
ATOM 717 N N . SER A 1 91 ? 29.967 21.465 -24.710 1.00 56.97 91 SER A N 1
ATOM 718 C CA . SER A 1 91 ? 30.013 22.781 -24.077 1.00 56.97 91 SER A CA 1
ATOM 719 C C . SER A 1 91 ? 28.631 23.409 -24.249 1.00 56.97 91 SER A C 1
ATOM 721 O O . SER A 1 91 ? 28.315 23.963 -25.297 1.00 56.97 91 SER A O 1
ATOM 723 N N . GLY A 1 92 ? 27.772 23.235 -23.246 1.00 50.12 92 GLY A N 1
ATOM 724 C CA . GLY A 1 92 ? 26.425 23.799 -23.227 1.00 50.12 92 GLY A CA 1
ATOM 725 C C . GLY A 1 92 ? 25.403 22.828 -22.653 1.00 50.12 92 GLY A C 1
ATOM 726 O O . GLY A 1 92 ? 25.123 21.787 -23.234 1.00 50.12 92 GLY A O 1
ATOM 727 N N . SER A 1 93 ? 24.858 23.195 -21.495 1.00 59.38 93 SER A N 1
ATOM 728 C CA . SER A 1 93 ? 23.711 22.590 -20.811 1.00 59.38 93 SER A CA 1
ATOM 729 C C . SER A 1 93 ? 22.602 22.162 -21.789 1.00 59.38 93 SER A C 1
ATOM 731 O O . SER A 1 93 ? 21.810 22.998 -22.225 1.00 59.38 93 SER A O 1
ATOM 733 N N . HIS A 1 94 ? 22.520 20.877 -22.132 1.00 58.41 94 HIS A N 1
ATOM 734 C CA . HIS A 1 94 ? 21.358 20.275 -22.790 1.00 58.41 94 HIS A CA 1
ATOM 735 C C . HIS A 1 94 ? 20.809 19.183 -21.872 1.00 58.41 94 HIS A C 1
ATOM 737 O O . HIS A 1 94 ? 21.532 18.285 -21.444 1.00 58.41 94 HIS A O 1
ATOM 743 N N . THR A 1 95 ? 19.532 19.303 -21.513 1.00 57.53 95 THR A N 1
ATOM 744 C CA . THR A 1 95 ? 18.768 18.303 -20.763 1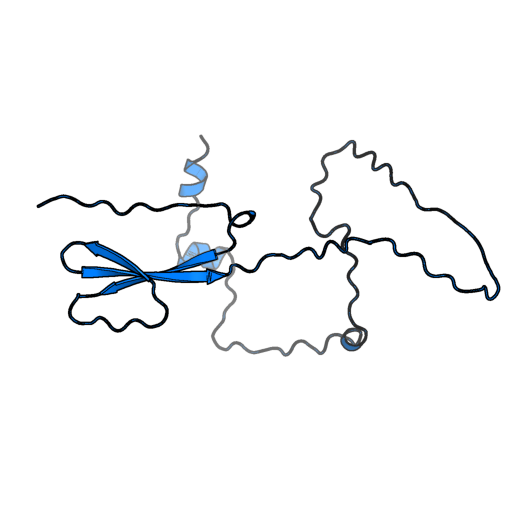.00 57.53 95 THR A CA 1
ATOM 745 C C . THR A 1 95 ? 18.640 17.045 -21.615 1.00 57.53 95 THR A C 1
ATOM 747 O O . THR A 1 95 ? 17.734 16.960 -22.438 1.00 57.53 95 THR A O 1
ATOM 750 N N . MET A 1 96 ? 19.564 16.096 -21.443 1.00 59.81 96 MET A N 1
ATOM 751 C CA . MET A 1 96 ? 19.466 14.765 -22.046 1.00 59.81 96 MET A CA 1
ATOM 752 C C . MET A 1 96 ? 18.130 14.144 -21.644 1.00 59.81 96 MET A C 1
ATOM 754 O O . MET A 1 96 ? 17.908 13.846 -20.466 1.00 59.81 96 MET A O 1
ATOM 758 N N . THR A 1 97 ? 17.233 13.960 -22.607 1.00 64.06 97 THR A N 1
ATOM 759 C CA . THR A 1 97 ? 15.988 13.241 -22.354 1.00 64.06 97 THR A CA 1
ATOM 760 C C . THR A 1 97 ? 16.290 11.769 -22.583 1.00 64.06 97 THR A C 1
ATOM 762 O O . THR A 1 97 ? 16.951 11.413 -23.552 1.00 64.06 97 THR A O 1
ATOM 765 N N . ALA A 1 98 ? 15.828 10.885 -21.694 1.00 65.94 98 ALA A N 1
ATOM 766 C CA . ALA A 1 98 ? 16.156 9.449 -21.687 1.00 65.94 98 ALA A CA 1
ATOM 767 C C . ALA A 1 98 ? 15.716 8.655 -22.944 1.00 65.94 98 ALA A C 1
ATOM 769 O O . ALA A 1 98 ? 15.730 7.426 -22.936 1.00 65.94 98 ALA A O 1
ATOM 770 N N . LEU A 1 99 ? 15.285 9.351 -23.995 1.00 73.06 99 LEU A N 1
ATOM 771 C CA . LEU A 1 99 ? 14.766 8.822 -25.245 1.00 73.06 99 LEU A CA 1
ATOM 772 C C . LEU A 1 99 ? 15.603 9.235 -26.468 1.00 73.06 99 LEU A C 1
ATOM 774 O O . LEU A 1 99 ? 15.356 8.684 -27.536 1.00 73.06 99 LEU A O 1
ATOM 778 N N . ASP A 1 100 ? 16.577 10.147 -26.330 1.00 68.50 100 ASP A N 1
ATOM 779 C CA . ASP A 1 100 ? 17.299 10.735 -27.476 1.00 68.50 100 ASP A CA 1
ATOM 780 C C . ASP A 1 100 ? 18.104 9.695 -28.287 1.00 68.50 100 ASP A C 1
ATOM 782 O O . ASP A 1 100 ? 18.225 9.825 -29.502 1.00 68.50 100 ASP A O 1
ATOM 786 N N . ASP A 1 101 ? 18.540 8.602 -27.650 1.00 68.38 101 ASP A N 1
ATOM 787 C CA . ASP A 1 101 ? 19.295 7.510 -28.288 1.00 68.38 101 ASP A CA 1
ATOM 788 C C . ASP A 1 101 ? 18.521 6.180 -28.344 1.00 68.38 101 ASP A C 1
ATOM 790 O O . ASP A 1 101 ? 19.117 5.108 -28.482 1.00 68.38 101 ASP A O 1
ATOM 794 N N . VAL A 1 102 ? 17.191 6.205 -28.196 1.00 75.19 102 VAL A N 1
ATOM 795 C CA . VAL A 1 102 ? 16.363 4.988 -28.225 1.00 75.19 102 VAL A CA 1
ATOM 796 C C . VAL A 1 102 ? 15.806 4.773 -29.637 1.00 75.19 102 VAL A C 1
ATOM 798 O O . VAL A 1 102 ? 14.803 5.394 -29.998 1.00 75.19 102 VAL A O 1
ATOM 801 N N . PRO A 1 103 ? 16.388 3.870 -30.454 1.00 73.56 103 PRO A N 1
ATOM 802 C CA . PRO A 1 103 ? 15.824 3.555 -31.756 1.00 73.56 103 PRO A CA 1
ATOM 803 C C . PRO A 1 103 ? 14.497 2.817 -31.571 1.00 73.56 103 PRO A C 1
ATOM 805 O O . PRO A 1 103 ? 14.455 1.680 -31.096 1.00 73.56 103 PRO A O 1
ATOM 808 N N . PHE A 1 104 ? 13.402 3.456 -31.973 1.00 74.00 104 PHE A N 1
ATOM 809 C CA . PHE A 1 104 ? 12.104 2.808 -32.104 1.00 74.00 104 PHE A CA 1
ATOM 810 C C . PHE A 1 104 ? 11.770 2.613 -33.582 1.00 74.00 104 PHE A C 1
ATOM 812 O O . PHE A 1 104 ? 12.088 3.439 -34.434 1.00 74.00 104 PHE A O 1
ATOM 819 N N . VAL A 1 105 ? 11.105 1.501 -33.886 1.00 78.19 105 VAL A N 1
ATOM 820 C CA . VAL A 1 105 ? 10.590 1.211 -35.224 1.00 78.19 105 VAL A CA 1
ATOM 821 C C . VAL A 1 105 ? 9.109 0.908 -35.083 1.00 78.19 105 VAL A C 1
ATOM 823 O O . VAL A 1 105 ? 8.715 -0.031 -34.389 1.00 78.19 105 VAL A O 1
ATOM 826 N N . ILE A 1 106 ? 8.272 1.720 -35.723 1.00 77.75 106 ILE A N 1
ATOM 827 C CA . ILE A 1 106 ? 6.834 1.464 -35.794 1.00 77.75 106 ILE A CA 1
ATOM 828 C C . ILE A 1 106 ? 6.627 0.256 -36.716 1.00 77.75 106 ILE A C 1
ATOM 830 O O . ILE A 1 106 ? 7.193 0.187 -37.802 1.00 77.75 106 ILE A O 1
ATOM 834 N N . SER A 1 107 ? 5.844 -0.730 -36.277 1.00 78.94 107 SER A N 1
ATOM 835 C CA . SER A 1 107 ? 5.555 -1.925 -37.082 1.00 78.94 107 SER A CA 1
ATOM 836 C C . SER A 1 107 ? 4.789 -1.554 -38.362 1.00 78.94 107 SER A C 1
ATOM 838 O O . SER A 1 107 ? 3.836 -0.781 -38.291 1.00 78.94 107 SER A O 1
ATOM 840 N N . GLU A 1 108 ? 5.145 -2.157 -39.507 1.00 76.81 108 GLU A N 1
ATOM 841 C CA . GLU A 1 108 ? 4.524 -1.924 -40.833 1.00 76.81 108 GLU A CA 1
ATOM 842 C C . GLU A 1 108 ? 2.988 -1.962 -40.834 1.00 76.81 108 GLU A C 1
ATOM 844 O O . GLU A 1 108 ? 2.337 -1.213 -41.556 1.00 76.81 108 GLU A O 1
ATOM 849 N N . LYS 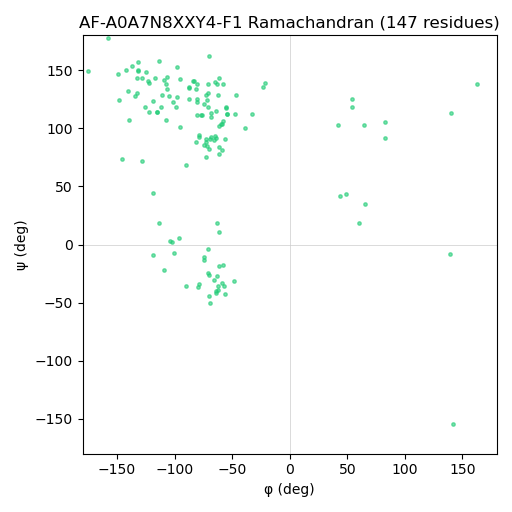A 1 109 ? 2.376 -2.760 -39.954 1.00 72.31 109 LYS A N 1
ATOM 850 C CA . LYS A 1 109 ? 0.912 -2.837 -39.799 1.00 72.31 109 LYS A CA 1
ATOM 851 C C . LYS A 1 109 ? 0.244 -1.517 -39.381 1.00 72.31 109 LYS A C 1
ATOM 853 O O . LYS A 1 109 ? -0.964 -1.379 -39.553 1.00 72.31 109 LYS A O 1
ATOM 858 N N . PHE A 1 110 ? 1.013 -0.567 -38.847 1.00 67.25 110 PHE A N 1
ATOM 859 C CA . PHE A 1 110 ? 0.558 0.762 -38.432 1.00 67.25 110 PHE A CA 1
ATOM 860 C C . PHE A 1 110 ? 0.961 1.878 -39.409 1.00 67.25 110 PHE A C 1
ATOM 862 O O . PHE A 1 110 ? 0.663 3.036 -39.143 1.00 67.25 110 PHE A O 1
ATOM 869 N N . TYR A 1 111 ? 1.606 1.554 -40.538 1.00 66.62 111 TYR A N 1
ATOM 870 C CA . TYR A 1 111 ? 1.901 2.537 -41.593 1.00 66.62 111 TYR A CA 1
ATOM 871 C C . TYR A 1 111 ? 0.671 2.922 -42.418 1.00 66.62 111 TYR A C 1
ATOM 873 O O . TYR A 1 111 ? 0.714 3.875 -43.194 1.00 66.62 111 TYR A O 1
ATOM 881 N N . ASN A 1 112 ? -0.436 2.199 -42.254 1.00 65.94 112 ASN A N 1
ATOM 882 C CA . ASN A 1 112 ? -1.678 2.553 -42.913 1.00 65.94 112 ASN A CA 1
ATOM 883 C C . ASN A 1 112 ? -2.279 3.770 -42.208 1.00 65.94 112 ASN A C 1
ATOM 885 O O . ASN A 1 112 ? -2.529 3.723 -41.004 1.00 65.94 112 ASN A O 1
ATOM 889 N N . SER A 1 113 ? -2.449 4.834 -43.001 1.00 63.66 113 SER A N 1
ATOM 890 C CA . SER A 1 113 ? -3.043 6.144 -42.705 1.00 63.66 113 SER A CA 1
ATOM 891 C C . SER A 1 113 ? -3.982 6.145 -41.500 1.00 63.66 113 SER A C 1
ATOM 893 O O . SER A 1 113 ? -4.798 5.221 -41.409 1.00 63.66 113 SER A O 1
ATOM 895 N N . PRO A 1 114 ? -3.935 7.180 -40.632 1.00 62.94 114 PRO A N 1
ATOM 896 C CA . PRO A 1 114 ? -4.782 7.252 -39.449 1.00 62.94 114 PRO A CA 1
ATOM 897 C C . PRO A 1 114 ? -6.213 6.926 -39.858 1.00 62.94 114 PRO A C 1
ATOM 899 O O . PRO A 1 114 ? -6.828 7.664 -40.627 1.00 62.94 114 PRO A O 1
ATOM 902 N N . LYS A 1 115 ? -6.720 5.777 -39.392 1.00 64.56 115 LYS A N 1
ATOM 903 C CA . LYS A 1 115 ? -8.158 5.540 -39.415 1.00 64.56 115 LYS A CA 1
ATOM 904 C C . LYS A 1 115 ? -8.734 6.725 -38.669 1.00 64.56 115 LYS A C 1
ATOM 906 O O . LYS A 1 115 ? -8.346 6.940 -37.521 1.00 64.56 115 LYS A O 1
ATOM 911 N N . GLU A 1 116 ? -9.541 7.506 -39.377 1.00 66.50 116 GLU A N 1
ATOM 912 C CA . GLU A 1 116 ? -10.281 8.649 -38.864 1.00 66.50 116 GLU A CA 1
ATOM 913 C C . GLU A 1 116 ? -10.666 8.352 -37.415 1.00 66.50 116 GLU A C 1
ATOM 915 O O . GLU A 1 116 ? -11.341 7.352 -37.145 1.00 66.50 116 GLU A O 1
ATOM 920 N N . MET A 1 117 ? -10.070 9.098 -36.475 1.00 62.84 117 MET A N 1
ATOM 921 C CA . MET A 1 117 ? -10.265 8.830 -35.056 1.00 62.84 117 MET A CA 1
ATOM 922 C C . MET A 1 117 ? -11.765 8.857 -34.825 1.00 62.84 117 MET A C 1
ATOM 924 O O . MET A 1 117 ? -12.404 9.870 -35.099 1.00 62.84 117 MET A O 1
ATOM 928 N N . GLN A 1 118 ? -12.325 7.729 -34.388 1.00 67.25 118 GLN A N 1
ATOM 929 C CA . GLN A 1 118 ? -13.755 7.625 -34.162 1.00 67.25 118 GLN A CA 1
ATOM 930 C C . GLN A 1 118 ? -14.155 8.758 -33.221 1.00 67.25 118 GLN A C 1
ATOM 932 O O . GLN A 1 118 ? -13.738 8.782 -32.061 1.00 67.25 118 GLN A O 1
ATOM 937 N N . GLN A 1 119 ? -14.924 9.714 -33.741 1.00 65.94 119 GLN A N 1
ATOM 938 C CA . GLN A 1 119 ? -15.404 10.845 -32.969 1.00 65.94 119 GLN A CA 1
ATOM 939 C C . GLN A 1 119 ? -16.430 10.302 -31.976 1.00 65.94 119 GLN A C 1
ATOM 941 O O . GLN A 1 119 ? -17.607 10.120 -32.279 1.00 65.94 119 GLN A O 1
ATOM 946 N N . VAL A 1 120 ? -15.949 9.935 -30.792 1.00 67.94 120 VAL A N 1
ATOM 947 C CA . VAL A 1 120 ? -16.797 9.458 -29.710 1.00 67.94 120 VAL A CA 1
ATOM 948 C C . VAL A 1 120 ? -17.477 10.668 -29.091 1.00 67.94 120 VAL A C 1
ATOM 950 O O . VAL A 1 120 ? -16.846 11.528 -28.483 1.00 67.94 120 VAL A O 1
ATOM 953 N N . ASN A 1 121 ? -18.789 10.752 -29.284 1.00 69.06 121 ASN A N 1
ATOM 954 C CA . ASN A 1 121 ? -19.612 11.733 -28.604 1.00 69.06 121 ASN A CA 1
ATOM 955 C C . ASN A 1 121 ? -19.746 11.315 -27.137 1.00 69.06 121 ASN A C 1
ATOM 957 O O . ASN A 1 121 ? -20.614 10.521 -26.772 1.00 69.06 121 ASN A O 1
ATOM 961 N N . LEU A 1 122 ? -18.825 11.799 -26.309 1.00 75.81 122 LEU A N 1
ATOM 962 C CA . LEU A 1 122 ? -18.851 11.635 -24.863 1.00 75.81 122 LEU A CA 1
ATOM 963 C C . LEU A 1 122 ? -19.962 12.538 -24.311 1.00 75.81 122 LEU A C 1
ATOM 965 O O . LEU A 1 122 ? -19.684 13.612 -23.785 1.00 75.81 122 LEU A O 1
ATOM 969 N N . MET A 1 123 ? -21.219 12.121 -24.490 1.00 74.19 123 MET A N 1
ATOM 970 C CA . MET A 1 123 ? -22.430 12.790 -24.000 1.00 74.19 123 MET A CA 1
ATOM 971 C C . MET A 1 123 ? -22.383 12.920 -22.469 1.00 74.19 123 MET A C 1
ATOM 973 O O . MET A 1 123 ? -22.922 12.088 -21.745 1.00 74.19 123 MET A O 1
ATOM 977 N N . GLY A 1 124 ? -21.670 13.937 -21.983 1.00 73.00 124 GLY A N 1
ATOM 978 C CA . GLY A 1 124 ? -21.425 14.192 -20.563 1.00 73.00 124 GLY A CA 1
ATOM 979 C C . GLY A 1 124 ? -20.006 14.648 -20.207 1.00 73.00 124 GLY A C 1
ATOM 980 O O . GLY A 1 124 ? -19.788 15.026 -19.060 1.00 73.00 124 GLY A O 1
ATOM 981 N N . ILE A 1 125 ? -19.044 14.639 -21.140 1.00 80.50 125 ILE A N 1
ATOM 982 C CA . ILE A 1 125 ? -17.695 15.175 -20.898 1.00 80.50 125 ILE A CA 1
ATOM 983 C C . ILE A 1 125 ? -17.537 16.487 -21.663 1.00 80.50 125 ILE A C 1
ATOM 985 O O . ILE A 1 125 ? -17.378 16.496 -22.881 1.00 80.50 125 ILE A O 1
ATOM 989 N N . THR A 1 126 ? -17.546 17.594 -20.923 1.00 83.00 126 THR A N 1
ATOM 990 C CA . THR A 1 126 ? -17.195 18.918 -21.444 1.00 83.00 126 THR A CA 1
ATOM 991 C C . THR A 1 126 ? -15.746 19.215 -21.089 1.00 83.00 126 THR A C 1
ATOM 993 O O . THR A 1 126 ? -15.358 19.136 -19.923 1.00 83.00 126 THR A O 1
ATOM 996 N N . ILE A 1 127 ? -14.943 19.567 -22.089 1.00 85.88 127 ILE A N 1
ATOM 997 C CA . ILE A 1 127 ? -13.592 20.080 -21.862 1.00 85.88 127 ILE A CA 1
ATOM 998 C C . ILE A 1 127 ? -13.737 21.528 -21.388 1.00 85.88 127 ILE A C 1
ATOM 1000 O O . ILE A 1 127 ? -14.163 22.376 -22.167 1.00 85.88 127 ILE A O 1
ATOM 1004 N N . LYS A 1 128 ? -13.412 21.789 -20.119 1.00 87.69 128 LYS A N 1
ATOM 1005 C CA . LYS A 1 128 ? -13.391 23.141 -19.546 1.00 87.69 128 LYS A CA 1
ATOM 1006 C C . LYS A 1 128 ? -12.065 23.831 -19.857 1.00 87.69 128 LYS A C 1
ATOM 1008 O O . LYS A 1 128 ? -11.000 23.212 -19.818 1.00 87.69 128 LYS A O 1
ATOM 1013 N N . SER A 1 129 ? -12.140 25.114 -20.159 1.00 89.12 129 SER A N 1
ATOM 1014 C CA . SER A 1 129 ? -11.012 26.032 -20.222 1.00 89.12 129 SER A CA 1
ATOM 1015 C C . SER A 1 129 ? -10.453 26.315 -18.826 1.00 89.12 129 SER A C 1
ATOM 1017 O O . SER A 1 129 ? -11.117 26.103 -17.812 1.00 89.12 129 SER A O 1
ATOM 1019 N N . LEU A 1 130 ? -9.222 26.833 -18.773 1.00 87.31 130 LEU A N 1
ATOM 1020 C CA . LEU A 1 130 ? -8.591 27.237 -17.515 1.00 87.31 130 LEU A CA 1
ATOM 1021 C C . LEU A 1 130 ? -9.443 28.265 -16.751 1.00 87.31 130 LEU A C 1
ATOM 1023 O O . LEU A 1 130 ? -9.634 28.116 -15.551 1.00 87.31 130 LEU A O 1
ATOM 1027 N N . ALA A 1 131 ? -10.004 29.255 -17.453 1.00 87.19 131 ALA A N 1
ATOM 1028 C CA . ALA A 1 131 ? -10.825 30.300 -16.845 1.00 87.19 131 ALA A CA 1
ATOM 1029 C C . ALA A 1 131 ? -12.117 29.744 -16.219 1.00 87.19 131 ALA A C 1
ATOM 1031 O O . ALA A 1 131 ? -12.468 30.124 -15.107 1.00 87.19 131 ALA A O 1
ATOM 1032 N N . GLU A 1 132 ? -12.788 28.801 -16.892 1.00 91.31 132 GLU A N 1
ATOM 1033 C CA . GLU A 1 132 ? -13.980 28.130 -16.346 1.00 91.31 132 GLU A CA 1
ATOM 1034 C C . GLU A 1 132 ? -13.656 27.349 -15.064 1.00 91.31 132 GLU A C 1
ATOM 1036 O O . GLU A 1 132 ? -14.461 27.317 -14.137 1.00 91.31 132 GLU A O 1
ATOM 1041 N N . ILE A 1 133 ? -12.466 26.742 -14.991 1.00 89.88 133 ILE A N 1
ATOM 1042 C CA . ILE A 1 133 ? -11.995 26.027 -13.797 1.00 89.88 133 ILE A CA 1
ATOM 1043 C C . ILE A 1 133 ? -11.688 27.012 -12.658 1.00 89.88 133 ILE A C 1
ATOM 1045 O O . ILE A 1 133 ? -12.067 26.770 -11.512 1.00 89.88 133 ILE A O 1
ATOM 1049 N N . GLU A 1 134 ? -11.008 28.121 -12.952 1.00 86.94 134 GLU A N 1
ATOM 1050 C CA . GLU A 1 134 ? -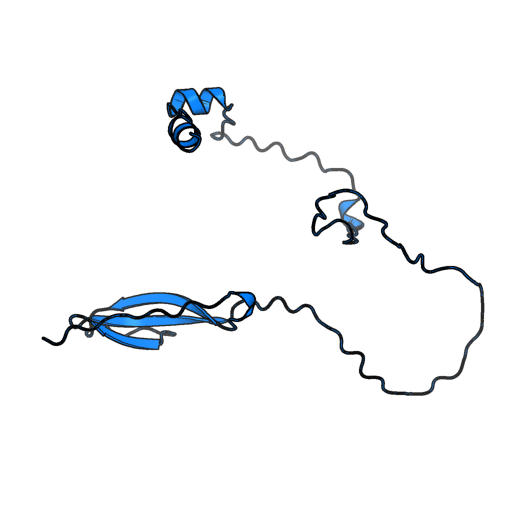10.678 29.152 -11.960 1.00 86.94 134 GLU A CA 1
ATOM 1051 C C . GLU A 1 134 ? -11.936 29.803 -11.366 1.00 86.94 134 GLU A C 1
ATOM 1053 O O . GLU A 1 134 ? -11.983 30.044 -10.158 1.00 86.94 134 GLU A O 1
ATOM 1058 N N . GLU A 1 135 ? -12.964 30.039 -12.188 1.00 88.56 135 GLU A N 1
ATOM 1059 C CA . GLU A 1 135 ? -14.254 30.592 -11.766 1.00 88.56 135 GLU A CA 1
ATOM 1060 C C . GLU A 1 135 ? -15.051 29.607 -10.902 1.00 88.56 135 GLU A C 1
ATOM 1062 O O . GLU A 1 135 ? -15.482 29.966 -9.807 1.00 88.56 135 GLU A O 1
ATOM 1067 N N . GLU A 1 136 ? -15.212 28.358 -11.351 1.00 88.06 136 GLU A N 1
ATOM 1068 C CA . GLU A 1 136 ? -16.018 27.344 -10.657 1.00 88.06 136 GLU A CA 1
ATOM 1069 C C . GLU A 1 136 ? -15.455 26.977 -9.282 1.00 88.06 136 GLU A C 1
ATOM 1071 O O . GLU A 1 136 ? -16.208 26.783 -8.326 1.00 88.06 136 GLU A O 1
ATOM 1076 N N . PHE A 1 137 ? -14.131 26.872 -9.172 1.00 86.38 137 PHE A N 1
ATOM 1077 C CA . PHE A 1 137 ? -13.473 26.426 -7.946 1.00 86.38 137 PHE A CA 1
ATOM 1078 C C . PHE A 1 137 ? -12.871 27.568 -7.127 1.00 86.38 137 PHE A C 1
ATOM 1080 O O . PHE A 1 137 ? -12.244 27.300 -6.100 1.00 86.38 137 PHE A O 1
ATOM 1087 N N . HIS A 1 138 ? -13.040 28.825 -7.562 1.00 81.06 138 HIS A N 1
ATOM 1088 C CA . HIS A 1 138 ? -12.374 29.995 -6.980 1.00 81.06 138 HIS A CA 1
ATOM 1089 C C . HIS A 1 138 ? -10.888 29.728 -6.700 1.00 81.06 138 HIS A C 1
ATOM 1091 O O . HIS A 1 138 ? -10.346 30.068 -5.643 1.00 81.06 138 HIS A O 1
ATOM 1097 N N . TYR A 1 139 ? -10.238 29.049 -7.645 1.00 77.25 139 TYR A N 1
ATOM 1098 C CA . TYR A 1 139 ? -8.886 28.553 -7.472 1.00 77.25 139 TYR A CA 1
ATOM 1099 C C . TYR A 1 139 ? -7.898 29.701 -7.680 1.00 77.25 139 TYR A C 1
ATOM 1101 O O . TYR A 1 139 ? -7.503 30.023 -8.796 1.00 77.25 139 TYR A O 1
ATOM 1109 N N . ASN A 1 140 ? -7.524 30.364 -6.586 1.00 70.38 140 ASN A N 1
ATOM 1110 C CA . ASN A 1 140 ? -6.496 31.396 -6.585 1.00 70.38 140 ASN A CA 1
ATOM 1111 C C . ASN A 1 140 ? -5.179 30.776 -6.100 1.00 70.38 140 ASN A C 1
ATOM 1113 O O . ASN A 1 140 ? -5.085 30.330 -4.959 1.00 70.38 140 ASN A O 1
ATOM 1117 N N . PHE A 1 141 ? -4.152 30.778 -6.955 1.00 62.62 141 PHE A N 1
ATOM 1118 C CA . PHE A 1 141 ? -2.778 30.319 -6.682 1.00 62.62 141 PHE A CA 1
ATOM 1119 C C . PHE A 1 141 ? -2.036 31.134 -5.596 1.00 62.62 141 PHE A C 1
ATOM 1121 O O . PHE A 1 141 ? -0.805 31.130 -5.510 1.00 62.62 141 PHE A O 1
ATOM 1128 N N . SER A 1 142 ? -2.755 31.876 -4.758 1.00 65.06 142 SER A N 1
ATOM 1129 C CA . SER A 1 142 ? -2.201 32.698 -3.688 1.00 65.06 142 SER A CA 1
ATOM 1130 C C . SER A 1 142 ? -1.392 31.876 -2.684 1.00 65.06 142 SER A C 1
ATOM 1132 O O . SER A 1 142 ? -0.366 32.366 -2.218 1.00 65.06 142 SER A O 1
ATOM 1134 N N . THR A 1 143 ? -1.764 30.617 -2.431 1.00 57.28 143 THR A N 1
ATOM 1135 C CA . THR A 1 143 ? -0.993 29.679 -1.595 1.00 57.28 143 THR A CA 1
ATOM 1136 C C . THR A 1 143 ? 0.363 29.289 -2.192 1.00 57.28 143 THR A C 1
ATOM 1138 O O . THR A 1 143 ? 1.307 29.073 -1.434 1.00 57.28 143 THR A O 1
ATOM 1141 N N . GLU A 1 144 ? 0.507 29.247 -3.520 1.00 61.41 144 GLU A N 1
ATOM 1142 C CA . GLU A 1 144 ? 1.790 28.959 -4.185 1.00 61.41 144 GLU A CA 1
ATOM 1143 C C . GLU A 1 144 ? 2.698 30.192 -4.236 1.00 61.41 144 GLU A C 1
ATOM 1145 O O . GLU A 1 144 ? 3.908 30.091 -4.034 1.00 61.41 144 GLU A O 1
ATOM 1150 N N . ARG A 1 145 ? 2.117 31.385 -4.427 1.00 60.41 145 ARG A N 1
ATOM 1151 C CA . ARG A 1 145 ? 2.876 32.648 -4.439 1.00 60.41 145 ARG A CA 1
ATOM 1152 C C . ARG A 1 145 ? 3.406 33.044 -3.060 1.00 60.41 145 ARG A C 1
ATOM 1154 O O . ARG A 1 145 ? 4.440 33.698 -2.986 1.00 60.41 145 ARG A O 1
ATOM 1161 N N . SER A 1 146 ? 2.765 32.614 -1.972 1.00 59.59 146 SER A N 1
ATOM 1162 C CA . SER A 1 146 ? 3.235 32.872 -0.601 1.00 59.59 146 SER A CA 1
ATOM 1163 C C . SER A 1 146 ? 4.496 32.098 -0.186 1.00 59.59 146 SER A C 1
ATOM 1165 O O . SER A 1 146 ? 5.003 32.325 0.907 1.00 59.59 146 SER A O 1
ATOM 1167 N N . ILE A 1 147 ? 5.023 31.204 -1.030 1.00 57.84 147 ILE A N 1
ATOM 1168 C CA . ILE A 1 147 ? 6.262 30.442 -0.761 1.00 57.84 147 ILE A CA 1
ATOM 1169 C C . ILE A 1 147 ? 7.488 31.119 -1.410 1.00 57.84 147 ILE A C 1
ATOM 1171 O O . ILE A 1 147 ? 8.596 30.591 -1.390 1.00 57.84 147 ILE A O 1
ATOM 1175 N N . SER A 1 148 ? 7.311 32.302 -2.002 1.00 58.94 148 SER A N 1
ATOM 1176 C CA . SER A 1 148 ? 8.391 33.116 -2.562 1.00 58.94 148 SER A CA 1
ATOM 1177 C C . SER A 1 148 ? 8.321 34.545 -2.026 1.00 58.94 148 SER A C 1
ATOM 1179 O O . SER A 1 148 ? 7.912 35.434 -2.762 1.00 58.94 148 SER A O 1
ATOM 1181 N N . MET A 1 149 ? 8.670 34.747 -0.748 1.00 39.66 149 MET A N 1
ATOM 1182 C CA . MET A 1 149 ? 9.565 35.812 -0.240 1.00 39.66 149 MET A CA 1
ATOM 1183 C C . MET A 1 149 ? 9.670 35.750 1.285 1.00 39.66 149 MET A C 1
ATOM 1185 O O . MET A 1 149 ? 8.611 35.708 1.947 1.00 39.66 149 MET A O 1
#